Protein AF-A0A1J3JXL3-F1 (afdb_monomer_lite)

pLDDT: mean 73.85, std 23.58, range [24.83, 96.69]

Sequence (134 aa):
MFVIFCSAYQCFDHKEFQIPPHQINSTDLCVVDNVLYIYLYHVGLLWYDSKEKEWRVVHGLNLGGHICWDVALAEYNGKLAFMWHEREKSEVWCSVIALHGSSKVAIRGRVEWSSCILSDVPLGWWFRHYICQD

Structure (mmCIF, N/CA/C/O backbone):
data_AF-A0A1J3JXL3-F1
#
_entry.id   AF-A0A1J3JXL3-F1
#
loop_
_atom_site.group_PDB
_atom_site.id
_atom_site.type_symbol
_atom_site.label_atom_id
_atom_site.label_alt_id
_atom_site.label_comp_id
_atom_site.label_asym_id
_atom_site.label_entity_id
_atom_site.label_seq_id
_atom_site.pdbx_PDB_ins_code
_atom_site.Cartn_x
_atom_site.Cartn_y
_atom_site.Cartn_z
_atom_site.occupancy
_atom_site.B_iso_or_equiv
_atom_site.auth_seq_id
_atom_site.auth_comp_id
_atom_site.auth_asym_id
_atom_site.auth_atom_id
_atom_site.pdbx_PDB_model_num
ATOM 1 N N . MET A 1 1 ? -9.529 -13.618 -8.011 1.00 24.83 1 MET A N 1
ATOM 2 C CA . MET A 1 1 ? -8.314 -13.582 -8.863 1.00 24.83 1 MET A CA 1
ATOM 3 C C . MET A 1 1 ? -8.314 -12.245 -9.579 1.00 24.83 1 MET A C 1
ATOM 5 O O . MET A 1 1 ? -9.154 -12.051 -10.444 1.00 24.83 1 MET A O 1
ATOM 9 N N . PHE A 1 2 ? -7.472 -11.295 -9.173 1.00 28.53 2 PHE A N 1
ATOM 10 C CA . PHE A 1 2 ? -7.458 -9.971 -9.799 1.00 28.53 2 PHE A CA 1
ATOM 11 C C . PHE A 1 2 ? -6.553 -10.005 -11.027 1.00 28.53 2 PHE A C 1
ATOM 13 O O . PHE A 1 2 ? -5.359 -10.282 -10.916 1.00 28.53 2 PHE A O 1
ATOM 20 N N . VAL A 1 3 ? -7.134 -9.777 -12.203 1.00 27.95 3 VAL A N 1
ATOM 21 C CA . VAL A 1 3 ? -6.383 -9.623 -13.449 1.00 27.95 3 VAL A CA 1
ATOM 22 C C . VAL A 1 3 ? -6.218 -8.130 -13.694 1.00 27.95 3 VAL A C 1
ATOM 24 O O . VAL A 1 3 ? -7.185 -7.436 -13.999 1.00 27.95 3 VAL A O 1
ATOM 27 N N . ILE A 1 4 ? -4.998 -7.622 -13.533 1.00 36.72 4 ILE A N 1
ATOM 28 C CA . ILE A 1 4 ? -4.668 -6.247 -13.912 1.00 36.72 4 ILE A CA 1
ATOM 29 C C . ILE A 1 4 ? -4.453 -6.251 -15.427 1.00 36.72 4 ILE A C 1
ATOM 31 O O . ILE A 1 4 ? -3.396 -6.645 -15.913 1.00 36.72 4 ILE A O 1
ATOM 35 N N . PHE A 1 5 ? -5.472 -5.849 -16.185 1.00 29.08 5 PHE A N 1
ATOM 36 C CA . PHE A 1 5 ? -5.321 -5.591 -17.615 1.00 29.08 5 PHE A CA 1
ATOM 37 C C . PHE A 1 5 ? -4.852 -4.150 -17.837 1.00 29.08 5 PHE A C 1
ATOM 39 O O . PHE A 1 5 ? -5.529 -3.190 -17.465 1.00 29.08 5 PHE A O 1
ATOM 46 N N . CYS A 1 6 ? -3.696 -4.011 -18.484 1.00 29.19 6 CYS A N 1
ATOM 47 C CA . CYS A 1 6 ? -3.226 -2.753 -19.049 1.00 29.19 6 CYS A CA 1
ATOM 48 C C . CYS A 1 6 ? -4.012 -2.477 -20.341 1.00 29.19 6 CYS A C 1
ATOM 50 O O . CYS A 1 6 ? -3.890 -3.222 -21.311 1.00 29.19 6 CYS A O 1
ATOM 52 N N . SER A 1 7 ? -4.836 -1.429 -20.356 1.00 25.66 7 SER A N 1
ATOM 53 C CA . SER A 1 7 ? -5.454 -0.924 -21.585 1.00 25.66 7 SER A CA 1
ATOM 54 C C . SER A 1 7 ? -5.418 0.598 -21.607 1.00 25.66 7 SER A C 1
ATOM 56 O O . SER A 1 7 ? -5.854 1.261 -20.664 1.00 25.66 7 SER A O 1
ATOM 58 N N . ALA A 1 8 ? -4.945 1.143 -22.727 1.00 31.38 8 ALA A N 1
ATOM 59 C CA . ALA A 1 8 ? -5.127 2.541 -23.097 1.00 31.38 8 ALA A CA 1
ATOM 60 C C . ALA A 1 8 ? -6.599 2.812 -23.502 1.00 31.38 8 ALA A C 1
ATOM 62 O O . ALA A 1 8 ? -7.325 1.871 -23.817 1.00 31.38 8 ALA A O 1
ATOM 63 N N . TYR A 1 9 ? -6.998 4.096 -23.513 1.00 28.62 9 TYR A N 1
ATOM 64 C CA . TYR A 1 9 ? -8.267 4.711 -23.997 1.00 28.62 9 TYR A CA 1
ATOM 65 C C . TYR A 1 9 ? -9.385 5.091 -22.979 1.00 28.62 9 TYR A C 1
ATOM 67 O O . TYR A 1 9 ? -9.551 4.466 -21.939 1.00 28.62 9 TYR A O 1
ATOM 75 N N . GLN A 1 10 ? -10.095 6.189 -23.311 1.00 31.22 10 GLN A N 1
ATOM 76 C CA . GLN A 1 10 ? -10.855 7.226 -22.550 1.00 31.22 10 GLN A CA 1
ATOM 77 C C . GLN A 1 10 ? -12.067 6.881 -21.629 1.00 31.22 10 GLN A C 1
ATOM 79 O O . G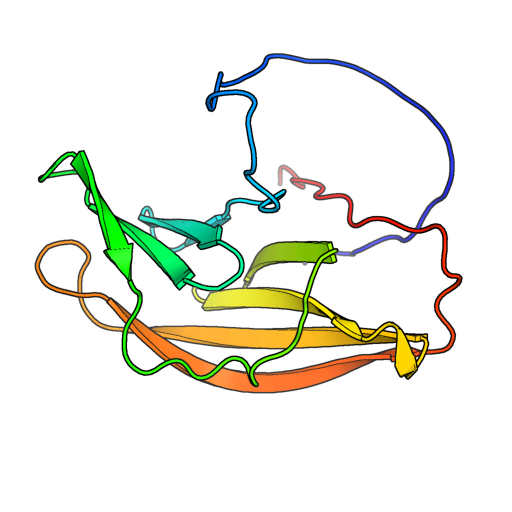LN A 1 10 ? -12.801 5.940 -21.888 1.00 31.22 10 GLN A O 1
ATOM 84 N N . CYS A 1 11 ? -12.273 7.793 -20.646 1.00 30.53 11 CYS A N 1
ATOM 85 C CA . CYS A 1 11 ? -13.483 8.355 -19.970 1.00 30.53 11 CYS A CA 1
ATOM 86 C C . CYS A 1 11 ? -14.649 7.476 -19.437 1.00 30.53 11 CYS A C 1
ATOM 88 O O . CYS A 1 11 ? -15.274 6.775 -20.219 1.00 30.53 11 CYS A O 1
ATOM 90 N N . PHE A 1 12 ? -15.058 7.660 -18.158 1.00 29.19 12 PHE A N 1
ATOM 91 C CA . PHE A 1 12 ? -16.295 8.365 -17.701 1.00 29.19 12 PHE A CA 1
ATOM 92 C C . PHE A 1 12 ? -16.529 8.314 -16.161 1.00 29.19 12 PHE A C 1
ATOM 94 O O . PHE A 1 12 ? -16.000 7.447 -15.473 1.00 29.19 12 PHE A O 1
ATOM 101 N N . ASP A 1 13 ? -17.321 9.291 -15.686 1.00 35.00 13 ASP A N 1
ATOM 102 C CA . ASP A 1 13 ? -17.806 9.675 -14.337 1.00 35.00 13 ASP A CA 1
ATOM 103 C C . ASP A 1 13 ? -18.265 8.585 -13.340 1.00 35.00 13 ASP A C 1
ATOM 105 O O . ASP A 1 13 ? -18.982 7.664 -13.721 1.00 35.00 13 ASP A O 1
ATOM 109 N N . HIS A 1 14 ? -18.029 8.807 -12.028 1.00 27.20 14 HIS A N 1
ATOM 110 C CA . HIS A 1 14 ? -19.087 9.208 -11.068 1.00 27.20 14 HIS A CA 1
ATOM 111 C C . HIS A 1 14 ? -18.606 9.361 -9.597 1.00 27.20 14 HIS A C 1
ATOM 113 O O . HIS A 1 14 ? -18.137 8.414 -8.976 1.00 27.20 14 HIS A O 1
ATOM 119 N N . LYS A 1 15 ? -18.920 10.543 -9.032 1.00 25.98 15 LYS A N 1
ATOM 120 C CA . LYS A 1 15 ? -19.039 10.961 -7.609 1.00 25.98 15 LYS A CA 1
ATOM 121 C C . LYS A 1 15 ? -17.761 11.078 -6.757 1.00 25.98 15 LYS A C 1
ATOM 123 O O . LYS A 1 15 ? -17.271 10.130 -6.158 1.00 25.98 15 LYS A O 1
ATOM 128 N N . GLU A 1 16 ? -17.335 12.333 -6.620 1.00 30.38 16 GLU A N 1
ATOM 129 C CA . GLU A 1 16 ? -16.227 12.828 -5.802 1.00 30.38 16 GLU A CA 1
ATOM 130 C C . GLU A 1 16 ? -16.504 12.752 -4.288 1.00 30.38 16 GLU A C 1
ATOM 132 O O . GLU A 1 16 ? -17.462 13.336 -3.776 1.00 30.38 16 GLU A O 1
ATOM 137 N N . PHE A 1 17 ? -15.598 12.105 -3.554 1.00 35.16 17 PHE A N 1
ATOM 138 C CA . PHE A 1 17 ? -15.341 12.407 -2.148 1.00 35.16 17 PHE A CA 1
ATOM 139 C C . PHE A 1 17 ? -14.324 13.556 -2.114 1.00 35.16 17 PHE A C 1
ATOM 141 O O . PHE A 1 17 ? -13.194 13.405 -2.574 1.00 35.16 17 PHE A O 1
ATOM 148 N N . GLN A 1 18 ? -14.746 14.731 -1.651 1.00 29.84 18 GLN A N 1
ATOM 149 C CA . GLN A 1 18 ? -13.951 15.958 -1.736 1.00 29.84 18 GLN A CA 1
ATOM 150 C C . GLN A 1 18 ? -12.823 15.949 -0.691 1.00 29.84 18 GLN A C 1
ATOM 152 O O . GLN A 1 18 ? -13.048 16.216 0.490 1.00 29.84 18 GLN A O 1
ATOM 157 N N . ILE A 1 19 ? -11.601 15.654 -1.139 1.00 39.03 19 ILE A N 1
ATOM 158 C CA . ILE A 1 19 ? -10.359 15.891 -0.394 1.00 39.03 19 ILE A CA 1
ATOM 159 C C . ILE A 1 19 ? -9.789 17.243 -0.885 1.00 39.03 19 ILE A C 1
ATOM 161 O O . ILE A 1 19 ? -9.765 17.463 -2.096 1.00 39.03 19 ILE A O 1
ATOM 165 N N . PRO A 1 20 ? -9.392 18.188 -0.005 1.00 31.28 20 PRO A N 1
ATOM 166 C CA . PRO A 1 20 ? -9.070 19.565 -0.393 1.00 31.28 20 PRO A CA 1
ATOM 167 C C . PRO A 1 20 ? -7.998 19.681 -1.503 1.00 31.28 20 PRO A C 1
ATOM 169 O O . PRO A 1 20 ? -6.994 18.968 -1.471 1.00 31.28 20 PRO A O 1
ATOM 172 N N . PRO A 1 21 ? -8.166 20.614 -2.464 1.00 35.06 21 PRO A N 1
ATOM 173 C CA . PRO A 1 21 ? -7.545 20.545 -3.792 1.00 35.06 21 PRO A CA 1
ATOM 174 C C . PRO A 1 21 ? -6.116 21.105 -3.876 1.00 35.06 21 PRO A C 1
ATOM 176 O O . PRO A 1 21 ? -5.696 21.585 -4.931 1.00 35.06 21 PRO A O 1
ATOM 179 N N . HIS A 1 22 ? -5.326 21.057 -2.802 1.00 40.56 22 HIS A N 1
ATOM 180 C CA . HIS A 1 22 ? -3.945 21.524 -2.893 1.00 40.56 22 HIS A CA 1
ATOM 181 C C . HIS A 1 22 ? -2.949 20.580 -2.219 1.00 40.56 22 HIS A C 1
ATOM 183 O O . HIS A 1 22 ? -2.747 20.618 -1.012 1.00 40.56 22 HIS A O 1
ATOM 189 N N . GLN A 1 23 ? -2.310 19.778 -3.083 1.00 36.75 23 GLN A N 1
ATOM 190 C CA . GLN A 1 23 ? -1.136 18.926 -2.856 1.00 36.75 23 GLN A CA 1
ATOM 191 C C . GLN A 1 23 ? -1.367 17.573 -2.172 1.00 36.75 23 GLN A C 1
ATOM 193 O O . GLN A 1 23 ? -0.686 17.222 -1.212 1.00 36.75 23 GLN A O 1
ATOM 198 N N . ILE A 1 24 ? -2.264 16.756 -2.727 1.00 34.59 24 ILE A N 1
ATOM 199 C CA . ILE A 1 24 ? -2.365 15.336 -2.369 1.00 34.59 24 ILE A CA 1
ATOM 200 C C . ILE A 1 24 ? -1.998 14.511 -3.600 1.00 34.59 24 ILE A C 1
ATOM 202 O O . ILE A 1 24 ? -2.834 14.237 -4.451 1.00 34.59 24 ILE A O 1
ATOM 206 N N . ASN A 1 25 ? -0.726 14.118 -3.698 1.00 43.16 25 ASN A N 1
ATOM 207 C CA . ASN A 1 25 ? -0.229 13.196 -4.730 1.00 43.16 25 ASN A CA 1
ATOM 208 C C . ASN A 1 25 ? -0.454 11.732 -4.307 1.00 43.16 25 ASN A C 1
ATOM 210 O O . ASN A 1 25 ? 0.454 10.911 -4.376 1.00 43.16 25 ASN A O 1
ATOM 214 N N . SER A 1 26 ? -1.643 11.431 -3.780 1.00 46.47 26 SER A N 1
ATOM 215 C CA . SER A 1 26 ? -2.063 10.090 -3.367 1.00 46.47 26 SER A CA 1
ATOM 216 C C . SER A 1 26 ? -3.344 9.752 -4.100 1.00 46.47 26 SER A C 1
ATOM 218 O O . SER A 1 26 ? -4.405 10.267 -3.754 1.00 46.47 26 SER A O 1
ATOM 220 N N . THR A 1 27 ? -3.239 8.907 -5.115 1.00 59.19 27 THR A N 1
ATOM 221 C CA . THR A 1 27 ? -4.333 8.608 -6.045 1.00 59.19 27 THR A CA 1
ATOM 222 C C . THR A 1 27 ? -5.123 7.352 -5.696 1.00 59.19 27 THR A C 1
ATOM 224 O O . THR A 1 27 ? -6.105 7.082 -6.379 1.00 59.19 27 THR A O 1
ATOM 227 N N . ASP A 1 28 ? -4.738 6.597 -4.659 1.00 73.44 28 ASP A N 1
ATOM 228 C CA . ASP A 1 28 ? -5.386 5.316 -4.371 1.00 73.44 28 ASP A CA 1
ATOM 229 C C . ASP A 1 28 ? -5.580 5.042 -2.873 1.00 73.44 28 ASP A C 1
ATOM 231 O O . ASP A 1 28 ? -4.772 5.434 -2.022 1.00 73.44 28 ASP A O 1
ATOM 235 N N . LEU A 1 29 ? -6.685 4.366 -2.569 1.00 85.31 29 LEU A N 1
ATOM 236 C CA . LEU A 1 29 ? -7.077 3.919 -1.239 1.00 85.31 29 LEU A CA 1
ATOM 237 C C . LEU A 1 29 ? -7.449 2.444 -1.299 1.00 85.31 29 LEU A C 1
ATOM 239 O O . LEU A 1 29 ? -7.893 1.935 -2.323 1.00 85.31 29 LEU A O 1
ATOM 243 N N . CYS A 1 30 ? -7.287 1.743 -0.190 1.00 87.69 30 CYS A N 1
ATOM 244 C CA . CYS A 1 30 ? -7.613 0.328 -0.126 1.00 87.69 30 CYS A CA 1
ATOM 245 C C . CYS A 1 30 ? -8.234 -0.005 1.223 1.00 87.69 30 CYS A C 1
ATOM 247 O O . CYS A 1 30 ? -7.862 0.574 2.242 1.00 87.69 30 CYS A O 1
ATOM 249 N N . VAL A 1 31 ? -9.178 -0.941 1.234 1.00 89.12 31 VAL A N 1
ATOM 250 C CA . VAL A 1 31 ? -9.702 -1.520 2.467 1.00 89.12 31 VAL A CA 1
ATOM 251 C C . VAL A 1 31 ? -9.152 -2.931 2.602 1.00 89.12 31 VAL A C 1
ATOM 253 O O . VAL A 1 31 ? -9.385 -3.765 1.735 1.00 89.12 31 VAL A O 1
ATOM 256 N N . VAL A 1 32 ? -8.452 -3.197 3.702 1.00 91.56 32 VAL A N 1
ATOM 257 C CA . VAL A 1 32 ? -7.989 -4.539 4.077 1.00 91.56 32 VAL A CA 1
ATOM 258 C C . VAL A 1 32 ? -8.507 -4.819 5.478 1.00 91.56 32 VAL A C 1
ATOM 260 O O . VAL A 1 32 ? -8.311 -4.004 6.378 1.00 91.56 32 VAL A O 1
ATOM 263 N N . ASP A 1 33 ? -9.202 -5.941 5.659 1.00 91.69 33 ASP A N 1
ATOM 264 C CA . ASP A 1 33 ? -9.739 -6.361 6.962 1.00 91.69 33 ASP A CA 1
ATOM 265 C C . ASP A 1 33 ? -10.577 -5.259 7.660 1.00 91.69 33 ASP A C 1
ATOM 267 O O . ASP A 1 33 ? -10.443 -4.971 8.850 1.00 91.69 33 ASP A O 1
ATOM 271 N N . ASN A 1 34 ? -11.447 -4.596 6.884 1.00 90.06 34 ASN A N 1
ATOM 272 C CA . ASN A 1 34 ? -12.284 -3.455 7.295 1.00 90.06 34 ASN A CA 1
ATOM 273 C C . ASN A 1 34 ? -11.526 -2.208 7.793 1.00 90.06 34 ASN A C 1
ATOM 275 O O . ASN A 1 34 ? -12.131 -1.317 8.395 1.00 90.06 34 ASN A O 1
ATOM 279 N N . VAL A 1 35 ? -10.228 -2.100 7.522 1.00 92.12 35 VAL A N 1
ATOM 280 C CA . VAL A 1 35 ? -9.436 -0.897 7.795 1.00 92.12 35 VAL A CA 1
ATOM 281 C C . VAL A 1 35 ? -9.105 -0.203 6.479 1.00 92.12 35 VAL A C 1
ATOM 283 O O . VAL A 1 35 ? -8.667 -0.840 5.526 1.00 92.12 35 VAL A O 1
ATOM 286 N N . LEU A 1 36 ? -9.325 1.111 6.427 1.00 93.00 36 LEU A N 1
ATOM 287 C CA . LEU A 1 36 ? -9.012 1.943 5.269 1.00 93.00 36 LEU A CA 1
ATOM 288 C C . LEU A 1 36 ? -7.543 2.381 5.308 1.00 93.00 36 LEU A C 1
ATOM 290 O O . LEU A 1 36 ? -7.077 2.872 6.337 1.00 93.00 36 LEU A O 1
ATOM 294 N N . TYR A 1 37 ? -6.855 2.258 4.178 1.00 92.06 37 TYR A N 1
ATOM 295 C CA . TYR A 1 37 ? -5.455 2.615 3.982 1.00 92.06 37 TYR A CA 1
ATOM 296 C C . TYR A 1 37 ? -5.289 3.608 2.836 1.00 92.06 37 TYR A C 1
ATOM 298 O O . TYR A 1 37 ? -5.983 3.513 1.824 1.00 92.06 37 TYR A O 1
ATOM 306 N N . ILE A 1 38 ? -4.331 4.522 2.989 1.00 89.88 38 ILE A N 1
ATOM 307 C CA . ILE A 1 38 ? -3.874 5.453 1.946 1.00 89.88 38 ILE A CA 1
ATOM 308 C C . ILE A 1 38 ? -2.351 5.539 1.975 1.00 89.88 38 ILE A C 1
ATOM 310 O O . ILE A 1 38 ? -1.732 5.308 3.015 1.00 89.88 38 ILE A O 1
ATOM 314 N N . TYR A 1 39 ? -1.739 5.920 0.860 1.00 87.12 39 TYR A N 1
ATOM 315 C CA . TYR A 1 39 ? -0.310 6.205 0.812 1.00 87.12 39 TYR A CA 1
ATOM 316 C C . TYR A 1 39 ? -0.085 7.676 0.493 1.00 87.12 39 TYR A C 1
ATOM 318 O O . TYR A 1 39 ? -0.339 8.111 -0.622 1.00 87.12 39 TYR A O 1
ATOM 326 N N . LEU A 1 40 ? 0.439 8.440 1.450 1.00 81.38 40 LEU A N 1
ATOM 327 C CA . LEU A 1 40 ? 0.820 9.828 1.209 1.00 81.38 40 LEU A CA 1
ATOM 328 C C . LEU A 1 40 ? 2.320 9.910 0.932 1.00 81.38 40 LEU A C 1
ATOM 330 O O . LEU A 1 40 ? 3.141 9.487 1.751 1.00 81.38 40 LEU A O 1
ATOM 334 N N . TYR A 1 41 ? 2.680 10.506 -0.203 1.00 75.19 41 TYR A N 1
ATOM 335 C CA . TYR A 1 41 ? 4.069 10.814 -0.536 1.00 75.19 41 TYR A CA 1
ATOM 336 C C . TYR A 1 41 ? 4.753 11.592 0.611 1.00 75.19 41 TYR A C 1
ATOM 338 O O . TYR A 1 41 ? 4.126 12.424 1.265 1.00 75.19 41 TYR A O 1
ATOM 346 N N . HIS A 1 42 ? 6.023 11.279 0.892 1.00 75.50 42 HIS A N 1
ATOM 347 C CA . HIS A 1 42 ? 6.820 11.730 2.054 1.00 75.50 42 HIS A CA 1
ATOM 348 C C . HIS A 1 42 ? 6.359 11.301 3.458 1.00 75.50 42 HIS A C 1
ATOM 350 O O . HIS A 1 42 ? 7.154 11.399 4.393 1.00 75.50 42 HIS A O 1
ATOM 356 N N . VAL A 1 43 ? 5.136 10.801 3.629 1.00 82.88 43 VAL A N 1
ATOM 357 C CA . VAL A 1 43 ? 4.633 10.328 4.933 1.00 82.88 43 VAL A CA 1
ATOM 358 C C . VAL A 1 43 ? 4.696 8.805 5.026 1.00 82.88 43 VAL A C 1
ATOM 360 O O . VAL A 1 43 ? 5.109 8.257 6.046 1.00 82.88 43 VAL A O 1
ATOM 363 N N . GLY A 1 44 ? 4.321 8.120 3.947 1.00 85.19 44 GLY A N 1
ATOM 364 C CA . GLY A 1 44 ? 4.241 6.669 3.867 1.00 85.19 44 GLY A CA 1
ATOM 365 C C . GLY A 1 44 ? 2.807 6.145 3.936 1.00 85.19 44 GLY A C 1
ATOM 366 O O . GLY A 1 44 ? 1.837 6.857 3.668 1.00 85.19 44 GLY A O 1
ATOM 367 N N . LEU A 1 45 ? 2.690 4.860 4.271 1.00 90.44 45 LEU A N 1
ATOM 368 C CA . LEU A 1 45 ? 1.407 4.174 4.376 1.00 90.44 45 LEU A CA 1
ATOM 369 C C . LEU A 1 45 ? 0.694 4.573 5.672 1.00 90.44 45 LEU A C 1
ATOM 371 O O . LEU A 1 45 ? 1.259 4.479 6.765 1.00 90.44 45 LEU A O 1
ATOM 375 N N . LEU A 1 46 ? -0.561 4.981 5.545 1.00 91.94 46 LEU A N 1
ATOM 376 C CA . LEU A 1 46 ? -1.428 5.398 6.637 1.00 91.94 46 LEU A CA 1
ATOM 377 C C . LEU A 1 46 ? -2.652 4.492 6.704 1.00 91.94 46 LEU A C 1
ATOM 379 O O . LEU A 1 46 ? -3.073 3.926 5.698 1.00 91.94 46 LEU A O 1
ATOM 383 N N . TRP A 1 47 ? -3.239 4.401 7.889 1.00 94.31 47 TRP A N 1
ATOM 384 C CA . TRP A 1 47 ? -4.505 3.730 8.145 1.00 94.31 47 TRP A CA 1
ATOM 385 C C . TRP A 1 47 ? -5.457 4.669 8.888 1.00 94.31 47 TRP A C 1
ATOM 387 O O . TRP A 1 47 ? -5.011 5.540 9.641 1.00 94.31 47 TRP A O 1
ATOM 397 N N . TYR A 1 48 ? -6.760 4.516 8.666 1.00 92.00 48 TYR A N 1
ATOM 398 C CA . TYR A 1 48 ? -7.772 5.342 9.320 1.00 92.00 48 TYR A CA 1
ATOM 399 C C . TYR A 1 48 ? -8.223 4.718 10.645 1.00 92.00 48 TYR A C 1
ATOM 401 O O . TYR A 1 48 ? -8.803 3.629 10.666 1.00 92.00 48 TYR A O 1
ATOM 409 N N . ASP A 1 49 ? -7.994 5.423 11.753 1.00 90.12 49 ASP A N 1
ATOM 410 C CA . ASP A 1 49 ? -8.569 5.090 13.053 1.00 90.12 49 ASP A CA 1
ATOM 411 C C . ASP A 1 49 ? -10.001 5.622 13.099 1.00 90.12 49 ASP A C 1
ATOM 413 O O . ASP A 1 49 ? -10.243 6.797 13.367 1.00 90.12 49 ASP A O 1
ATOM 417 N N . SER A 1 50 ? -10.978 4.755 12.833 1.00 86.75 50 SER A N 1
ATOM 418 C CA . SER A 1 50 ? -12.391 5.145 12.818 1.00 86.75 50 SER A CA 1
ATOM 419 C C . SER A 1 50 ? -12.922 5.584 14.186 1.00 86.75 50 SER A C 1
ATOM 421 O O . SER A 1 50 ? -13.960 6.243 14.251 1.00 86.75 50 SER A O 1
ATOM 423 N N . LYS A 1 51 ? -12.256 5.194 15.281 1.00 88.62 51 LYS A N 1
ATOM 424 C CA . LYS A 1 51 ? -12.665 5.537 16.647 1.00 88.62 51 LYS A CA 1
ATOM 425 C C . LYS A 1 51 ? -12.248 6.965 16.980 1.00 88.62 51 LYS A C 1
ATOM 427 O O . LYS A 1 51 ? -13.079 7.743 17.441 1.00 88.62 51 LYS A O 1
ATOM 432 N N . GLU A 1 52 ? -10.990 7.293 16.708 1.00 89.50 52 GLU A N 1
ATOM 433 C CA . GL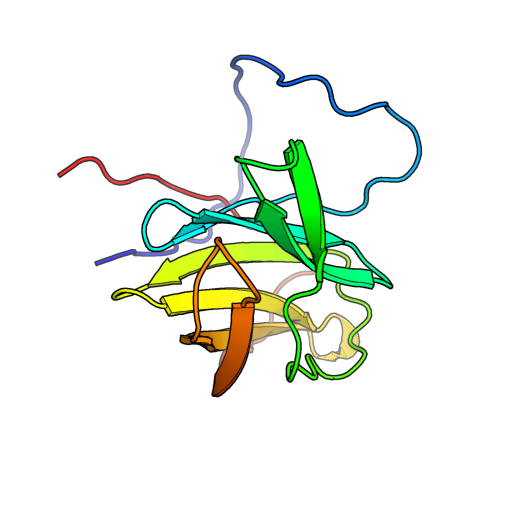U A 1 52 ? -10.421 8.625 16.960 1.00 89.50 52 GLU A CA 1
ATOM 434 C C . GLU A 1 52 ? -10.601 9.583 15.763 1.00 89.50 52 GLU A C 1
ATOM 436 O O . GLU A 1 52 ? -10.370 10.783 15.875 1.00 89.50 52 GLU A O 1
ATOM 441 N N . LYS A 1 53 ? -11.105 9.067 14.633 1.00 87.81 53 LYS A N 1
ATOM 442 C CA . LYS A 1 53 ? -11.400 9.774 13.375 1.00 87.81 53 LYS A CA 1
ATOM 443 C C . LYS A 1 53 ? -10.183 10.443 12.731 1.00 87.81 53 LYS A C 1
ATOM 445 O O . LYS A 1 53 ? -10.312 11.503 12.117 1.00 87.81 53 LYS A O 1
ATOM 450 N N . GLU A 1 54 ? -9.023 9.804 12.813 1.00 88.50 54 GLU A N 1
ATOM 451 C CA . GLU A 1 54 ? -7.750 10.350 12.334 1.00 88.50 54 GLU A CA 1
ATOM 452 C C . GLU A 1 54 ? -6.941 9.347 11.502 1.00 88.50 54 GLU A C 1
ATOM 454 O O . GLU A 1 54 ? -7.130 8.133 11.587 1.00 88.50 54 GLU A O 1
ATOM 459 N N . TRP A 1 55 ? -6.016 9.864 10.692 1.00 91.38 55 TRP A N 1
ATOM 460 C CA . TRP A 1 55 ? -5.059 9.055 9.937 1.00 91.38 55 TRP A CA 1
ATOM 461 C C . TRP A 1 55 ? -3.798 8.817 10.761 1.00 91.38 55 TRP A C 1
ATOM 463 O O . TRP A 1 55 ? -3.200 9.759 11.280 1.00 91.38 55 TRP A O 1
ATOM 473 N N . ARG A 1 56 ? -3.361 7.560 10.844 1.00 93.12 56 ARG A N 1
ATOM 474 C CA . ARG A 1 56 ? -2.169 7.149 11.592 1.00 93.12 56 ARG A CA 1
ATOM 475 C C . ARG A 1 56 ? -1.196 6.403 10.701 1.00 93.12 56 ARG A C 1
ATOM 477 O O . ARG A 1 56 ? -1.595 5.671 9.803 1.00 93.12 56 ARG A O 1
ATOM 484 N N . VAL A 1 57 ? 0.095 6.569 10.963 1.00 91.88 57 VAL A N 1
ATOM 485 C CA . VAL A 1 57 ? 1.153 5.902 10.194 1.00 91.88 57 VAL A CA 1
ATOM 486 C C . VAL A 1 57 ? 1.156 4.404 10.503 1.00 91.88 57 VAL A C 1
ATOM 488 O O . VAL A 1 57 ? 1.034 3.992 11.659 1.00 91.88 57 VAL A O 1
ATOM 491 N N . VAL A 1 58 ? 1.314 3.576 9.470 1.00 94.38 58 VAL A N 1
ATOM 492 C CA . VAL A 1 58 ? 1.625 2.153 9.630 1.00 94.38 58 VAL A CA 1
ATOM 493 C C . VAL A 1 58 ? 3.108 2.024 9.974 1.00 94.38 58 VAL A C 1
ATOM 495 O O . VAL A 1 58 ? 3.985 2.352 9.176 1.00 94.38 58 VAL A O 1
ATOM 498 N N . HIS A 1 59 ? 3.413 1.543 11.175 1.00 91.44 59 HIS A N 1
ATOM 499 C CA . HIS A 1 59 ? 4.797 1.451 11.646 1.00 91.44 59 HIS A CA 1
ATOM 500 C C . HIS A 1 59 ? 5.533 0.224 11.086 1.00 91.44 59 HIS A C 1
ATOM 502 O O . HIS A 1 59 ? 4.922 -0.772 10.711 1.00 91.44 59 HIS A O 1
ATOM 508 N N . GLY A 1 60 ? 6.869 0.253 11.108 1.00 88.69 60 GLY A N 1
ATOM 509 C CA . GLY A 1 60 ? 7.701 -0.905 10.748 1.00 88.69 60 GLY A CA 1
ATOM 510 C C . GLY A 1 60 ? 7.845 -1.160 9.244 1.00 88.69 60 GLY A C 1
ATOM 511 O O . GLY A 1 60 ? 8.475 -2.142 8.861 1.00 88.69 60 GLY A O 1
ATOM 512 N N . LEU A 1 61 ? 7.312 -0.270 8.404 1.00 86.75 61 LEU A N 1
ATOM 513 C CA . LEU A 1 61 ? 7.476 -0.315 6.957 1.00 86.75 61 LEU A CA 1
ATOM 514 C C . LEU A 1 61 ? 8.584 0.622 6.497 1.00 86.75 61 LEU A C 1
ATOM 516 O O . LEU A 1 61 ? 8.602 1.800 6.844 1.00 86.75 61 LEU A O 1
ATOM 520 N N . ASN A 1 62 ? 9.464 0.096 5.652 1.00 81.31 62 ASN A N 1
ATOM 521 C CA . ASN A 1 62 ? 10.361 0.890 4.833 1.00 81.31 62 ASN A CA 1
ATOM 522 C C . ASN A 1 62 ? 10.103 0.515 3.373 1.00 81.31 62 ASN A C 1
ATOM 524 O O . ASN A 1 62 ? 10.549 -0.532 2.914 1.00 81.31 62 ASN A O 1
ATOM 528 N N . LEU A 1 63 ? 9.354 1.361 2.668 1.00 77.62 63 LEU A N 1
ATOM 529 C CA . LEU A 1 63 ? 9.046 1.196 1.245 1.00 77.62 63 LEU A CA 1
ATOM 530 C C . LEU A 1 63 ? 10.111 1.865 0.363 1.00 77.62 63 LEU A C 1
ATOM 532 O O . LEU A 1 63 ? 9.791 2.411 -0.681 1.00 77.62 63 LEU A O 1
ATOM 536 N N . GLY A 1 64 ? 11.369 1.876 0.809 1.00 64.12 64 GLY A N 1
ATOM 537 C CA . GLY A 1 64 ? 12.525 2.117 -0.053 1.00 64.12 64 GLY A CA 1
ATOM 538 C C . GLY A 1 64 ? 12.727 3.545 -0.556 1.00 64.12 64 GLY A C 1
ATOM 539 O O . GLY A 1 64 ? 13.415 3.715 -1.550 1.00 64.12 64 GLY A O 1
ATOM 540 N N . GLY A 1 65 ? 12.162 4.573 0.091 1.00 57.53 65 GLY A N 1
ATOM 541 C CA . GLY A 1 65 ? 12.393 5.985 -0.272 1.00 57.53 65 GLY A CA 1
ATOM 542 C C . GLY A 1 65 ? 12.046 6.348 -1.722 1.00 57.53 65 GLY A C 1
ATOM 543 O O . GLY A 1 65 ? 12.412 7.429 -2.181 1.00 57.53 65 GLY A O 1
ATOM 544 N N . HIS A 1 66 ? 11.368 5.448 -2.436 1.00 58.09 66 HIS A N 1
ATOM 545 C CA . HIS A 1 66 ? 11.063 5.595 -3.843 1.00 58.09 66 HIS A CA 1
ATOM 546 C C . HIS A 1 66 ? 10.166 6.820 -4.020 1.00 58.09 66 HIS A C 1
ATOM 548 O O . HIS A 1 66 ? 9.181 7.014 -3.299 1.00 58.09 66 HIS A O 1
ATOM 554 N N . ILE A 1 67 ? 10.534 7.675 -4.971 1.00 54.81 67 ILE A N 1
ATOM 555 C CA . ILE A 1 67 ? 9.755 8.854 -5.336 1.00 54.81 67 ILE A CA 1
ATOM 556 C C . ILE A 1 67 ? 8.589 8.375 -6.210 1.00 54.81 67 ILE A C 1
ATOM 558 O O . ILE A 1 67 ? 8.587 8.528 -7.431 1.00 54.81 67 ILE A O 1
ATOM 562 N N . CYS A 1 68 ? 7.618 7.711 -5.583 1.00 61.78 68 CYS A N 1
ATOM 563 C CA . CYS A 1 68 ? 6.497 7.100 -6.281 1.00 61.78 68 CYS A CA 1
ATOM 564 C C . CYS A 1 68 ? 5.398 8.138 -6.496 1.00 61.78 68 CYS A C 1
ATOM 566 O O . CYS A 1 68 ? 4.587 8.389 -5.608 1.00 61.78 68 CYS A O 1
ATOM 568 N N . TRP A 1 69 ? 5.381 8.745 -7.679 1.00 64.00 69 TRP A N 1
ATOM 569 C CA . TRP A 1 69 ? 4.279 9.612 -8.110 1.00 64.00 69 TRP A CA 1
ATOM 570 C C . TRP A 1 69 ? 3.047 8.801 -8.523 1.00 64.00 69 TRP A C 1
ATOM 572 O O . TRP A 1 69 ? 1.923 9.251 -8.331 1.00 64.00 69 TRP A O 1
ATOM 582 N N . ASP A 1 70 ? 3.271 7.597 -9.054 1.00 77.31 70 ASP A N 1
ATOM 583 C CA . ASP A 1 70 ? 2.231 6.699 -9.545 1.00 77.31 70 ASP A CA 1
ATOM 584 C C . ASP A 1 70 ? 2.187 5.474 -8.625 1.00 77.31 70 ASP A C 1
ATOM 586 O O . ASP A 1 70 ? 3.024 4.574 -8.738 1.00 77.31 70 ASP A O 1
ATOM 590 N N . VAL A 1 71 ? 1.248 5.477 -7.674 1.00 82.31 71 VAL A N 1
ATOM 591 C CA . VAL A 1 71 ? 1.039 4.404 -6.689 1.00 82.31 71 VAL A CA 1
ATOM 592 C C . VAL A 1 71 ? -0.367 3.842 -6.832 1.00 82.31 71 VAL A C 1
ATOM 594 O O . VAL A 1 71 ? -1.314 4.592 -7.062 1.00 82.31 71 VAL A O 1
ATOM 597 N N . ALA A 1 72 ? -0.494 2.532 -6.644 1.00 86.19 72 ALA A N 1
ATOM 598 C CA . ALA A 1 72 ? -1.777 1.863 -6.485 1.00 86.19 72 ALA A CA 1
ATOM 599 C C . ALA A 1 72 ? -1.762 0.916 -5.282 1.00 86.19 72 ALA A C 1
ATOM 601 O O . ALA A 1 72 ? -0.741 0.288 -4.975 1.00 86.19 72 ALA A O 1
ATOM 602 N N . LEU A 1 73 ? -2.905 0.826 -4.606 1.00 88.88 73 LEU A N 1
ATOM 603 C CA . LEU A 1 73 ? -3.123 0.004 -3.421 1.00 88.88 73 LEU A CA 1
ATOM 604 C C . LEU A 1 73 ? -4.255 -0.983 -3.696 1.00 88.88 73 LEU A C 1
ATOM 606 O O . LEU A 1 73 ? -5.331 -0.595 -4.140 1.00 88.88 73 LEU A O 1
ATOM 610 N N . ALA A 1 74 ? -4.048 -2.254 -3.372 1.00 88.94 74 ALA A N 1
ATOM 611 C CA . ALA A 1 74 ? -5.085 -3.271 -3.518 1.00 88.94 74 ALA A CA 1
ATOM 612 C C . ALA A 1 74 ? -5.083 -4.262 -2.354 1.00 88.94 74 ALA A C 1
ATOM 614 O O . ALA A 1 74 ? -4.057 -4.499 -1.713 1.00 88.94 74 ALA A O 1
ATOM 615 N N . GLU A 1 75 ? -6.247 -4.851 -2.094 1.00 90.25 75 GLU A N 1
ATOM 616 C CA . GLU A 1 75 ? -6.381 -5.968 -1.167 1.00 90.25 75 GLU A CA 1
ATOM 617 C C . GLU A 1 75 ? -5.935 -7.241 -1.893 1.00 90.25 75 GLU A C 1
ATOM 619 O O . GLU A 1 75 ? -6.264 -7.464 -3.060 1.00 90.25 75 GLU A O 1
ATOM 624 N N . TYR A 1 76 ? -5.122 -8.052 -1.223 1.00 88.06 76 TYR A N 1
ATOM 625 C CA . TYR A 1 76 ? -4.623 -9.307 -1.760 1.00 88.06 76 TYR A CA 1
ATOM 626 C C . TYR A 1 76 ? -4.502 -10.360 -0.656 1.00 88.06 76 TYR A C 1
ATOM 628 O O . TYR A 1 76 ? -3.503 -10.409 0.064 1.00 88.06 76 TYR A O 1
ATOM 636 N N . ASN A 1 77 ? -5.490 -11.253 -0.555 1.00 90.44 77 ASN A N 1
ATOM 637 C CA . ASN A 1 77 ? -5.498 -12.394 0.372 1.00 90.44 77 ASN A CA 1
ATOM 638 C C . ASN A 1 77 ? -5.271 -11.997 1.848 1.00 90.44 77 ASN A C 1
ATOM 640 O O . ASN A 1 77 ? -4.426 -12.575 2.538 1.00 90.44 77 ASN A O 1
ATOM 644 N N . GLY A 1 78 ? -5.994 -10.986 2.322 1.00 90.62 78 GLY A N 1
ATOM 645 C CA . GLY A 1 78 ? -5.883 -10.405 3.661 1.00 90.62 78 GLY A CA 1
ATOM 646 C C . GLY A 1 78 ? -4.652 -9.515 3.853 1.00 90.62 78 GLY A C 1
ATOM 647 O O . GLY A 1 78 ? -4.300 -9.182 4.984 1.00 90.62 78 GLY A O 1
ATOM 648 N N . LYS A 1 79 ? -3.953 -9.159 2.771 1.00 95.19 79 LYS A N 1
ATOM 649 C CA . LYS A 1 79 ? -2.737 -8.332 2.783 1.00 95.19 79 LYS A CA 1
ATOM 650 C C . LYS A 1 79 ? -2.916 -7.118 1.887 1.00 95.19 79 LYS A C 1
ATOM 652 O O . LYS A 1 79 ? -3.843 -7.052 1.085 1.00 95.19 79 LYS A O 1
ATOM 657 N N . LEU A 1 80 ? -2.000 -6.165 2.013 1.00 93.94 80 LEU A N 1
ATOM 658 C CA . LEU A 1 80 ? -1.980 -4.979 1.170 1.00 93.94 80 LEU A CA 1
ATOM 659 C C . LEU A 1 80 ? -0.941 -5.152 0.061 1.00 93.94 80 LEU A C 1
ATOM 661 O O . LEU A 1 80 ? 0.248 -5.299 0.336 1.00 93.94 80 LEU A O 1
ATOM 665 N N . ALA A 1 81 ? -1.383 -5.128 -1.190 1.00 92.50 81 ALA A N 1
ATOM 666 C CA . ALA A 1 81 ? -0.511 -4.992 -2.345 1.00 92.50 81 ALA A CA 1
ATOM 667 C C . ALA A 1 81 ? -0.241 -3.502 -2.594 1.00 92.50 81 ALA A C 1
ATOM 669 O O . ALA A 1 81 ? -1.165 -2.708 -2.756 1.00 92.50 81 ALA A O 1
ATOM 670 N N . PHE A 1 82 ? 1.036 -3.133 -2.603 1.00 91.19 82 PHE A N 1
ATOM 671 C CA . PHE A 1 82 ? 1.536 -1.790 -2.867 1.00 91.19 82 PHE A CA 1
ATOM 672 C C . PHE A 1 82 ? 2.286 -1.801 -4.195 1.00 91.19 82 PHE A C 1
ATOM 674 O O . PHE A 1 82 ? 3.345 -2.424 -4.293 1.00 91.19 82 PHE A O 1
ATOM 681 N N . MET A 1 83 ? 1.750 -1.129 -5.209 1.00 88.94 83 MET A N 1
ATOM 682 C CA . MET A 1 83 ? 2.345 -1.068 -6.541 1.00 88.94 83 MET A CA 1
ATOM 683 C C . MET A 1 83 ? 2.856 0.331 -6.844 1.00 88.94 83 MET A C 1
ATOM 685 O O . MET A 1 83 ? 2.217 1.315 -6.475 1.00 88.94 83 MET A O 1
ATOM 689 N N . TRP A 1 84 ? 3.987 0.422 -7.539 1.00 87.81 84 TRP A N 1
ATOM 690 C CA . TRP A 1 84 ? 4.542 1.700 -7.967 1.00 87.81 84 TRP A CA 1
ATOM 691 C C . TRP A 1 84 ? 5.291 1.602 -9.290 1.00 87.81 84 TRP A C 1
ATOM 693 O O . TRP A 1 84 ? 5.770 0.536 -9.682 1.00 87.81 84 TRP A O 1
ATOM 703 N N . HIS A 1 85 ? 5.397 2.742 -9.968 1.00 84.25 85 HIS A N 1
ATOM 704 C CA . HIS A 1 85 ? 6.217 2.898 -11.162 1.00 84.25 85 HIS A CA 1
ATOM 705 C C . HIS A 1 85 ? 7.641 3.3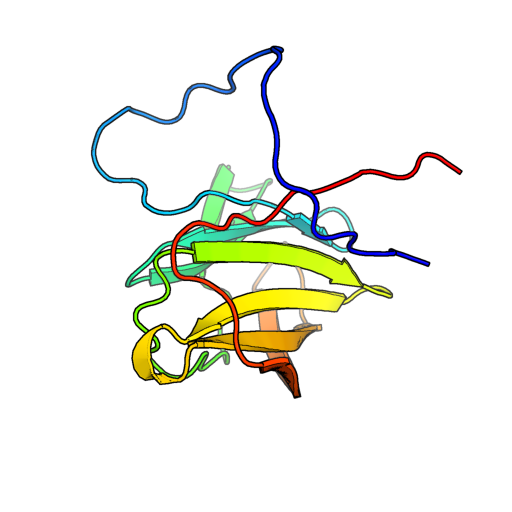42 -10.796 1.00 84.25 85 HIS A C 1
ATOM 707 O O . HIS A 1 85 ? 7.842 4.450 -10.296 1.00 84.25 85 HIS A O 1
ATOM 713 N N . GLU A 1 86 ? 8.636 2.512 -11.097 1.00 86.25 86 GLU A N 1
ATOM 714 C CA . GLU A 1 86 ? 10.054 2.869 -11.061 1.00 86.25 86 GLU A CA 1
ATOM 715 C C . GLU A 1 86 ? 10.454 3.478 -12.412 1.00 86.25 86 GLU A C 1
ATOM 717 O O . GLU A 1 86 ? 10.878 2.786 -13.342 1.00 86.25 86 GLU A O 1
ATOM 722 N N . ARG A 1 87 ? 10.258 4.797 -12.532 1.00 80.50 87 ARG A N 1
ATOM 723 C CA . ARG A 1 87 ? 10.390 5.540 -13.798 1.00 80.50 87 ARG A CA 1
ATOM 724 C C . ARG A 1 87 ? 11.782 5.436 -14.414 1.00 80.50 87 ARG A C 1
ATOM 726 O O . ARG A 1 87 ? 11.889 5.368 -15.633 1.00 80.50 87 ARG A O 1
ATOM 733 N N . GLU A 1 88 ? 12.835 5.400 -13.598 1.00 83.88 88 GLU A N 1
ATOM 734 C CA . GLU A 1 88 ? 14.216 5.312 -14.097 1.00 83.88 88 GLU A CA 1
ATOM 735 C C . GLU A 1 88 ? 14.486 3.991 -14.818 1.00 83.88 88 GLU A C 1
ATOM 737 O O . GLU A 1 88 ? 15.293 3.938 -15.746 1.00 83.88 88 GLU A O 1
ATOM 742 N N . LYS A 1 89 ? 13.783 2.930 -14.414 1.00 87.25 89 LYS A N 1
ATOM 743 C CA . LYS A 1 89 ? 13.913 1.592 -14.994 1.00 87.25 89 LYS A CA 1
ATOM 744 C C . LYS A 1 89 ? 12.787 1.251 -15.962 1.00 87.25 89 LYS A C 1
ATOM 746 O O . LYS A 1 89 ? 12.863 0.223 -16.620 1.00 87.25 89 LYS A O 1
ATOM 751 N N . SER A 1 90 ? 11.769 2.109 -16.075 1.00 86.62 90 SER A N 1
ATOM 752 C CA . SER A 1 90 ? 10.535 1.811 -16.815 1.00 86.62 90 SER A CA 1
ATOM 753 C C . SER A 1 90 ? 9.895 0.496 -16.341 1.00 86.62 90 SER A C 1
ATOM 755 O O . SER A 1 90 ? 9.466 -0.332 -17.141 1.00 86.62 90 SER A O 1
ATOM 757 N N . GLU A 1 91 ? 9.865 0.284 -15.022 1.00 89.25 91 GLU A N 1
ATOM 758 C CA . GLU A 1 91 ? 9.383 -0.949 -14.391 1.00 89.25 91 GLU A CA 1
ATOM 759 C C . GLU A 1 91 ? 8.211 -0.679 -13.450 1.00 89.25 91 GLU A C 1
ATOM 761 O O . GLU A 1 91 ? 8.201 0.303 -12.709 1.00 89.25 91 GLU A O 1
ATOM 766 N N . VAL A 1 92 ? 7.251 -1.597 -13.398 1.00 87.19 92 VAL A N 1
ATOM 767 C CA . VAL A 1 92 ? 6.232 -1.635 -12.347 1.00 87.19 92 VAL A CA 1
ATOM 768 C C . VAL A 1 92 ? 6.647 -2.644 -11.306 1.00 87.19 92 VAL A C 1
ATOM 770 O O . VAL A 1 92 ? 6.868 -3.819 -11.601 1.00 87.19 92 VAL A O 1
ATOM 773 N N . TRP A 1 93 ? 6.694 -2.185 -10.070 1.00 90.19 93 TRP A N 1
ATOM 774 C CA . TRP A 1 93 ? 7.003 -3.007 -8.919 1.00 90.19 93 TRP A CA 1
ATOM 775 C C . TRP A 1 93 ? 5.761 -3.219 -8.073 1.00 90.19 93 TRP A C 1
ATOM 777 O O . TRP A 1 93 ? 4.850 -2.390 -8.048 1.00 90.19 93 TRP A O 1
ATOM 787 N N . CYS A 1 94 ? 5.731 -4.346 -7.373 1.00 91.12 94 CYS A N 1
ATOM 788 C CA . CYS A 1 94 ? 4.698 -4.665 -6.406 1.00 91.12 94 CYS A CA 1
ATOM 789 C C . CYS A 1 94 ? 5.336 -5.233 -5.145 1.00 91.12 94 CYS A C 1
ATOM 791 O O . CYS A 1 94 ? 6.196 -6.110 -5.211 1.00 91.12 94 CYS A O 1
ATOM 793 N N . SER A 1 95 ? 4.891 -4.736 -3.995 1.00 93.56 95 SER A N 1
ATOM 794 C CA . SER A 1 95 ? 5.207 -5.283 -2.685 1.00 93.56 95 SER A CA 1
ATOM 795 C C . SER A 1 95 ? 3.936 -5.772 -2.013 1.00 93.56 95 SER A C 1
ATOM 797 O O . SER A 1 95 ? 2.974 -5.021 -1.884 1.00 93.56 95 SER A O 1
ATOM 799 N N . VAL A 1 96 ? 3.942 -7.013 -1.536 1.00 95.00 96 VAL A N 1
ATOM 800 C CA . VAL A 1 96 ? 2.871 -7.546 -0.692 1.00 95.00 96 VAL A CA 1
ATOM 801 C C . VAL A 1 96 ? 3.261 -7.333 0.764 1.00 95.00 96 VAL A C 1
ATOM 803 O O . VAL A 1 96 ? 4.310 -7.790 1.227 1.00 95.00 96 VAL A O 1
ATOM 806 N N . ILE A 1 97 ? 2.404 -6.615 1.477 1.00 95.69 97 ILE A N 1
ATOM 807 C CA . ILE A 1 97 ? 2.616 -6.151 2.839 1.00 95.69 97 ILE A CA 1
ATOM 808 C C . ILE A 1 97 ? 1.643 -6.876 3.760 1.00 95.69 97 ILE A C 1
ATOM 810 O O . ILE A 1 97 ? 0.428 -6.686 3.682 1.00 95.69 97 ILE A O 1
ATOM 814 N N . ALA A 1 98 ? 2.188 -7.672 4.674 1.00 96.69 98 ALA A N 1
ATOM 815 C CA . ALA A 1 98 ? 1.416 -8.189 5.788 1.00 96.69 98 ALA A CA 1
ATOM 816 C C . ALA A 1 98 ? 1.188 -7.079 6.816 1.00 96.69 98 ALA A C 1
ATOM 818 O O . ALA A 1 98 ? 2.118 -6.365 7.207 1.00 96.69 98 ALA A O 1
ATOM 819 N N . LEU A 1 99 ? -0.065 -6.947 7.241 1.00 96.31 99 LEU A N 1
ATOM 820 C CA . LEU A 1 99 ? -0.507 -5.989 8.242 1.00 96.31 99 LEU A CA 1
ATOM 821 C C . LEU A 1 99 ? -0.777 -6.742 9.544 1.00 96.31 99 LEU A C 1
ATOM 823 O O . LEU A 1 99 ? -1.447 -7.771 9.565 1.00 96.31 99 LEU A O 1
ATOM 827 N N . HIS A 1 100 ? -0.223 -6.239 10.640 1.00 94.31 100 HIS A N 1
ATOM 828 C CA . HIS A 1 100 ? -0.324 -6.853 11.958 1.00 94.31 100 HIS A CA 1
ATOM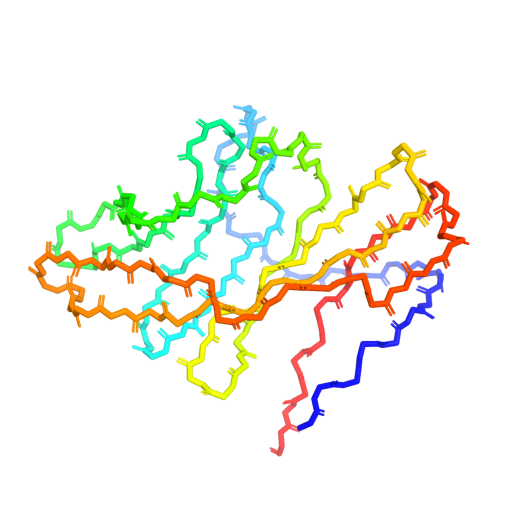 829 C C . HIS A 1 100 ? -0.729 -5.822 13.006 1.00 94.31 100 HIS A C 1
ATOM 831 O O . HIS A 1 100 ? -0.435 -4.631 12.886 1.00 94.31 100 HIS A O 1
ATOM 837 N N . GLY A 1 101 ? -1.323 -6.304 14.094 1.00 91.75 101 GLY A N 1
ATOM 838 C CA . GLY A 1 101 ? -1.782 -5.467 15.195 1.00 91.75 101 GLY A CA 1
ATOM 839 C C . GLY A 1 101 ? -3.288 -5.257 15.141 1.00 91.75 101 GLY A C 1
ATOM 840 O O . GLY A 1 101 ? -4.034 -6.155 14.766 1.00 91.75 101 GLY A O 1
ATOM 841 N N . SER A 1 102 ? -3.739 -4.087 15.580 1.00 87.88 102 SER A N 1
ATOM 842 C CA . SER A 1 102 ? -5.160 -3.766 15.661 1.00 87.88 102 SER A CA 1
ATOM 843 C C . SER A 1 102 ? -5.374 -2.288 15.398 1.00 87.88 102 SER A C 1
ATOM 845 O O . SER A 1 102 ? -4.667 -1.447 15.959 1.00 87.88 102 SER A O 1
ATOM 847 N N . SER A 1 103 ? -6.431 -1.977 14.651 1.00 83.38 103 SER A N 1
ATOM 848 C CA . SER A 1 103 ? -6.927 -0.612 14.452 1.00 83.38 103 SER A CA 1
ATOM 849 C C . SER A 1 103 ? -7.353 0.096 15.747 1.00 83.38 103 SER A C 1
ATOM 851 O O . SER A 1 103 ? -7.642 1.282 15.726 1.00 83.38 103 SER A O 1
ATOM 853 N N . LYS A 1 104 ? -7.375 -0.591 16.898 1.00 82.81 104 LYS A N 1
ATOM 854 C CA . LYS A 1 104 ? -7.648 0.026 18.209 1.00 82.81 104 LYS A CA 1
ATOM 855 C C . LYS A 1 104 ? -6.407 0.602 18.893 1.00 82.81 104 LYS A C 1
ATOM 857 O O . LYS A 1 104 ? -6.553 1.350 19.854 1.00 82.81 104 LYS A O 1
ATOM 862 N N . VAL A 1 105 ? -5.210 0.185 18.477 1.00 88.62 105 VAL A N 1
ATOM 863 C CA . VAL A 1 105 ? -3.950 0.539 19.152 1.00 88.62 105 VAL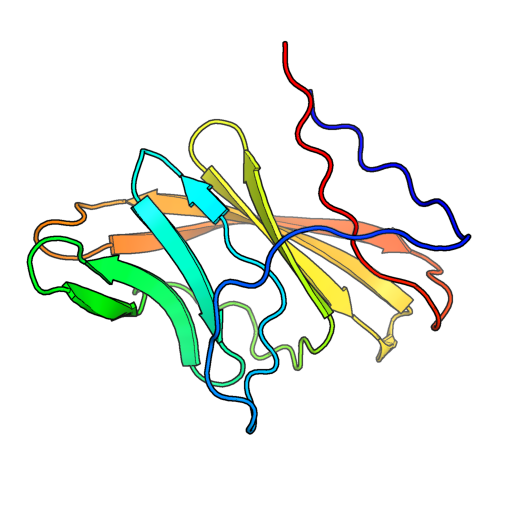 A CA 1
ATOM 864 C C . VAL A 1 105 ? -2.938 1.038 18.134 1.00 88.62 105 VAL A C 1
ATOM 866 O O . VAL A 1 105 ? -2.572 2.208 18.140 1.00 88.62 105 VAL A O 1
ATOM 869 N N . ALA A 1 106 ? -2.481 0.148 17.259 1.00 92.50 106 ALA A N 1
ATOM 870 C CA . ALA A 1 106 ? -1.499 0.444 16.235 1.00 92.50 106 ALA A CA 1
ATOM 871 C C . ALA A 1 106 ? -1.495 -0.669 15.189 1.00 92.50 106 ALA A C 1
ATOM 873 O O . ALA A 1 106 ? -1.640 -1.853 15.516 1.00 92.50 106 ALA A O 1
ATOM 874 N N . ILE A 1 107 ? -1.237 -0.273 13.947 1.00 96.12 107 ILE A N 1
ATOM 875 C CA . ILE A 1 107 ? -1.002 -1.187 12.836 1.00 96.12 107 ILE A CA 1
ATOM 876 C C . ILE A 1 107 ? 0.474 -1.117 12.463 1.00 96.12 107 ILE A C 1
ATOM 878 O O . ILE A 1 107 ? 1.070 -0.039 12.367 1.00 96.12 107 ILE A O 1
ATOM 882 N N . ARG A 1 108 ? 1.076 -2.289 12.290 1.00 96.00 108 ARG A N 1
ATOM 883 C CA . ARG A 1 108 ? 2.443 -2.462 11.810 1.00 96.00 108 ARG A CA 1
ATOM 884 C C . ARG A 1 108 ? 2.410 -3.200 10.487 1.00 96.00 108 ARG A C 1
ATOM 886 O O . ARG A 1 108 ? 1.586 -4.092 10.312 1.00 96.00 108 ARG A O 1
ATOM 893 N N . GLY A 1 109 ? 3.318 -2.858 9.588 1.00 95.06 109 GLY A N 1
ATOM 894 C CA . GLY A 1 109 ? 3.472 -3.555 8.322 1.00 95.06 109 GLY A CA 1
ATOM 895 C C . GLY A 1 109 ? 4.820 -4.255 8.221 1.00 95.06 109 GLY A C 1
ATOM 896 O O . GLY A 1 109 ? 5.805 -3.837 8.832 1.00 95.06 109 GLY A O 1
ATOM 897 N N . ARG A 1 110 ? 4.857 -5.321 7.426 1.00 95.19 110 ARG A N 1
ATOM 898 C CA . ARG A 1 110 ? 6.074 -6.014 7.005 1.00 95.19 110 ARG A CA 1
ATOM 899 C C . ARG A 1 110 ? 5.940 -6.384 5.533 1.00 95.19 110 ARG A C 1
ATOM 901 O O . ARG A 1 110 ? 4.955 -7.004 5.147 1.00 95.19 110 ARG A O 1
ATOM 908 N N . VAL A 1 111 ? 6.938 -6.037 4.726 1.00 94.50 111 VAL A N 1
ATOM 909 C CA . VAL A 1 111 ? 7.025 -6.511 3.339 1.00 94.50 111 VAL A CA 1
ATOM 910 C C . VAL A 1 111 ? 7.362 -8.003 3.364 1.00 94.50 111 VAL A C 1
ATOM 912 O O . VAL A 1 111 ? 8.391 -8.390 3.917 1.00 94.50 111 VAL A O 1
ATOM 915 N N . GLU A 1 112 ? 6.491 -8.841 2.808 1.00 95.12 112 GLU A N 1
ATOM 916 C CA . GLU A 1 112 ? 6.715 -10.291 2.701 1.00 95.12 112 GLU A CA 1
ATOM 917 C C . GLU A 1 112 ? 7.232 -10.701 1.326 1.00 95.12 112 GLU A C 1
ATOM 919 O O . GLU A 1 112 ? 7.947 -11.692 1.195 1.00 95.12 112 GLU A O 1
ATOM 924 N N . TRP A 1 113 ? 6.881 -9.932 0.302 1.00 94.25 113 TRP A N 1
ATOM 925 C CA . TRP A 1 113 ? 7.336 -10.141 -1.061 1.00 94.25 113 TRP A CA 1
ATOM 926 C C . TRP A 1 113 ? 7.440 -8.795 -1.765 1.00 94.25 113 TRP A C 1
ATOM 928 O O . TRP A 1 113 ? 6.623 -7.910 -1.521 1.00 94.25 113 TRP A O 1
ATOM 938 N N . SER A 1 114 ? 8.448 -8.646 -2.618 1.00 92.75 114 SER A N 1
ATOM 939 C CA . SER A 1 114 ? 8.655 -7.458 -3.438 1.00 92.75 114 SER A CA 1
ATOM 940 C C . SER A 1 114 ? 9.336 -7.862 -4.735 1.00 92.75 114 SER A C 1
ATOM 942 O O . SER A 1 114 ? 10.364 -8.545 -4.699 1.00 92.75 114 SER A O 1
ATOM 944 N N . SER A 1 115 ? 8.759 -7.498 -5.877 1.00 93.25 115 SER A N 1
ATOM 945 C CA . SER A 1 115 ? 9.346 -7.810 -7.178 1.00 93.25 115 SER A CA 1
ATOM 946 C C . SER A 1 115 ? 8.875 -6.858 -8.270 1.00 93.25 115 SER A C 1
ATOM 948 O O . SER A 1 115 ? 7.814 -6.238 -8.162 1.00 93.25 115 SER A O 1
ATOM 950 N N . CYS A 1 116 ? 9.659 -6.796 -9.343 1.00 92.00 116 CYS A N 1
ATOM 951 C CA . CYS A 1 116 ? 9.229 -6.233 -10.612 1.00 92.00 116 CYS A CA 1
ATOM 952 C C . CYS A 1 116 ? 8.177 -7.168 -11.229 1.00 92.00 116 CYS A C 1
ATOM 954 O O . CYS A 1 116 ? 8.424 -8.363 -11.400 1.00 92.00 116 CYS A O 1
ATOM 956 N N . ILE A 1 117 ? 6.993 -6.635 -11.525 1.00 90.12 117 ILE A N 1
ATOM 957 C CA . ILE A 1 117 ? 5.882 -7.378 -12.137 1.00 90.12 117 ILE A CA 1
ATOM 958 C C . ILE A 1 117 ? 5.716 -7.066 -13.623 1.00 90.12 117 ILE A C 1
ATOM 960 O O . ILE A 1 117 ? 5.055 -7.824 -14.332 1.00 90.12 117 ILE A O 1
ATOM 964 N N . LEU A 1 118 ? 6.295 -5.960 -14.093 1.00 89.62 118 LEU A N 1
ATOM 965 C CA . LEU A 1 118 ? 6.257 -5.557 -15.491 1.00 89.62 118 LEU A CA 1
ATOM 966 C C . LEU A 1 118 ? 7.474 -4.688 -15.817 1.00 89.62 118 LEU A C 1
ATOM 968 O O . LEU A 1 118 ? 7.762 -3.743 -15.089 1.00 89.62 118 LEU A O 1
ATOM 972 N N . SER A 1 119 ? 8.144 -4.978 -16.927 1.00 91.94 119 SER A N 1
ATOM 973 C CA . SER A 1 119 ? 9.271 -4.199 -17.456 1.00 91.94 119 SER A CA 1
ATOM 974 C C . SER A 1 119 ? 8.884 -3.509 -18.767 1.00 91.94 119 SER A C 1
ATOM 976 O O . SER A 1 119 ? 7.848 -3.832 -19.352 1.00 91.94 119 SER A O 1
ATOM 978 N N . ASP A 1 120 ? 9.721 -2.575 -19.226 1.00 88.88 120 ASP A N 1
ATOM 979 C CA . ASP A 1 120 ? 9.567 -1.847 -20.496 1.00 88.88 120 ASP A CA 1
ATOM 980 C C . ASP A 1 120 ? 8.247 -1.060 -20.605 1.00 88.88 120 ASP A C 1
ATOM 982 O O . ASP A 1 120 ? 7.598 -0.998 -21.654 1.00 88.88 120 ASP A O 1
ATOM 986 N N . VAL A 1 121 ? 7.827 -0.450 -19.496 1.00 84.25 121 VAL A N 1
ATOM 987 C CA . VAL A 1 121 ? 6.548 0.257 -19.405 1.00 84.25 121 VAL A CA 1
ATOM 988 C C . VAL A 1 121 ? 6.659 1.657 -20.022 1.00 84.25 121 VAL A C 1
ATOM 990 O O . VAL A 1 121 ? 7.519 2.442 -19.622 1.00 84.25 121 VAL A O 1
ATOM 993 N N . PRO A 1 122 ? 5.790 2.022 -20.985 1.00 80.44 122 PRO A N 1
ATOM 994 C CA . PRO A 1 122 ? 5.833 3.339 -21.613 1.00 80.44 122 PRO A CA 1
ATOM 995 C C . PRO A 1 122 ? 5.476 4.440 -20.609 1.00 80.44 122 PRO A C 1
ATOM 997 O O . PRO A 1 122 ? 4.580 4.262 -19.801 1.00 80.44 122 PRO A O 1
ATOM 1000 N N . LEU A 1 123 ? 6.088 5.623 -20.716 1.00 70.56 123 LEU A N 1
ATOM 1001 C CA . LEU A 1 123 ? 5.946 6.733 -19.753 1.00 70.56 123 LEU A CA 1
ATOM 1002 C C . LEU A 1 123 ? 4.520 7.317 -19.586 1.00 70.56 123 LEU A C 1
ATOM 1004 O O . LEU A 1 123 ? 4.306 8.141 -18.702 1.00 70.56 123 LEU A O 1
ATOM 1008 N N . GLY A 1 124 ? 3.551 6.924 -20.418 1.00 70.50 124 GLY A N 1
ATOM 1009 C CA . GLY A 1 124 ? 2.188 7.471 -20.456 1.00 70.50 124 GLY A CA 1
ATOM 1010 C C . GLY A 1 124 ? 1.106 6.479 -20.028 1.00 70.50 124 GLY A C 1
ATOM 1011 O O . GLY A 1 124 ? 0.156 6.261 -20.777 1.00 70.50 124 GLY A O 1
ATOM 1012 N N . TRP A 1 125 ? 1.255 5.860 -18.858 1.00 72.81 125 TRP A N 1
ATOM 1013 C CA . TRP A 1 125 ? 0.326 4.858 -18.327 1.00 72.81 125 TRP A CA 1
ATOM 1014 C C . TRP A 1 125 ? -0.186 5.245 -16.936 1.00 72.81 125 TRP A C 1
ATOM 1016 O O . TRP A 1 125 ? 0.373 6.114 -16.273 1.00 72.81 125 TRP A O 1
ATOM 1026 N N . TRP A 1 126 ? -1.264 4.600 -16.497 1.00 68.81 126 TRP A N 1
ATOM 1027 C CA . TRP A 1 126 ? -1.807 4.757 -15.152 1.00 68.81 126 TRP A CA 1
ATOM 1028 C C . TRP A 1 126 ? -2.423 3.446 -14.677 1.00 68.81 126 TRP A C 1
ATOM 1030 O O . TRP A 1 126 ? -2.910 2.644 -15.480 1.00 68.81 126 TRP A O 1
ATOM 1040 N N . PHE A 1 127 ? -2.428 3.236 -13.365 1.00 71.88 127 PHE A N 1
ATOM 1041 C CA . PHE A 1 127 ? -3.158 2.129 -12.767 1.00 71.88 127 PHE A CA 1
ATOM 1042 C C . PHE A 1 127 ? -4.668 2.352 -12.909 1.00 71.88 127 PHE A C 1
ATOM 1044 O O . PHE A 1 127 ? -5.172 3.455 -12.694 1.00 71.88 127 PHE A O 1
ATOM 1051 N N . ARG A 1 128 ? -5.407 1.291 -13.245 1.00 68.56 128 ARG A N 1
ATOM 1052 C CA . ARG A 1 128 ? -6.867 1.254 -13.114 1.00 68.56 128 ARG A CA 1
ATOM 1053 C C . ARG A 1 128 ? -7.252 0.149 -12.156 1.00 68.56 128 ARG A C 1
ATOM 1055 O O . ARG A 1 128 ? -6.875 -1.003 -12.356 1.00 68.56 128 ARG A O 1
ATOM 1062 N N . HIS A 1 129 ? -8.031 0.513 -11.150 1.00 58.22 129 HIS A N 1
ATOM 1063 C CA . HIS A 1 129 ? -8.598 -0.436 -10.212 1.00 58.22 129 HIS A CA 1
ATOM 1064 C C . HIS A 1 129 ? -9.930 -0.941 -10.778 1.00 58.22 129 HIS A C 1
ATOM 1066 O O . HIS A 1 129 ? -10.841 -0.151 -11.024 1.00 58.22 129 HIS A O 1
ATOM 1072 N N . TYR A 1 130 ? -10.045 -2.249 -11.005 1.00 56.50 130 TYR A N 1
ATOM 1073 C CA . TYR A 1 130 ? -11.315 -2.887 -11.345 1.00 56.50 130 TYR A CA 1
ATOM 1074 C C . TYR A 1 130 ? -11.780 -3.703 -10.143 1.00 56.50 130 TYR A C 1
ATOM 1076 O O . TYR A 1 130 ? -11.105 -4.644 -9.731 1.00 56.50 130 TYR A O 1
ATOM 1084 N N . ILE A 1 131 ? -12.932 -3.342 -9.582 1.00 51.91 131 ILE A N 1
ATOM 1085 C CA . ILE A 1 131 ? -13.603 -4.164 -8.576 1.00 51.91 131 ILE A CA 1
ATOM 1086 C C . ILE A 1 131 ? -14.385 -5.225 -9.350 1.00 51.91 131 ILE A C 1
ATOM 1088 O O . ILE A 1 131 ? -15.450 -4.936 -9.895 1.00 51.91 131 ILE A O 1
ATOM 1092 N N . CYS A 1 132 ? -13.845 -6.439 -9.446 1.00 41.28 132 CYS A N 1
ATOM 1093 C CA . CYS A 1 132 ? -14.635 -7.570 -9.920 1.00 41.28 132 CYS A CA 1
ATOM 1094 C C . CYS A 1 132 ? -15.666 -7.902 -8.835 1.00 41.28 132 CYS A C 1
ATOM 1096 O O . CYS A 1 132 ? -15.289 -8.293 -7.733 1.00 41.28 132 CYS A O 1
ATOM 1098 N N . GLN A 1 133 ? -16.949 -7.681 -9.124 1.00 36.22 133 GLN A N 1
ATOM 1099 C CA . GLN A 1 133 ? -18.037 -8.236 -8.323 1.00 36.22 133 GLN A CA 1
ATOM 1100 C C . GLN A 1 133 ? -18.171 -9.712 -8.710 1.00 36.22 133 GLN A C 1
ATOM 1102 O O . GLN A 1 133 ? -18.408 -10.000 -9.885 1.00 36.22 133 GLN A O 1
ATOM 1107 N N . ASP A 1 134 ? -17.941 -10.606 -7.749 1.00 38.34 134 ASP A N 1
ATOM 1108 C CA . ASP A 1 134 ? -18.243 -12.039 -7.871 1.00 38.34 134 ASP A CA 1
ATOM 1109 C C . ASP A 1 134 ? -19.763 -12.287 -7.877 1.00 38.34 134 ASP A C 1
ATOM 1111 O O . ASP A 1 134 ? -20.491 -11.570 -7.145 1.00 38.34 134 ASP A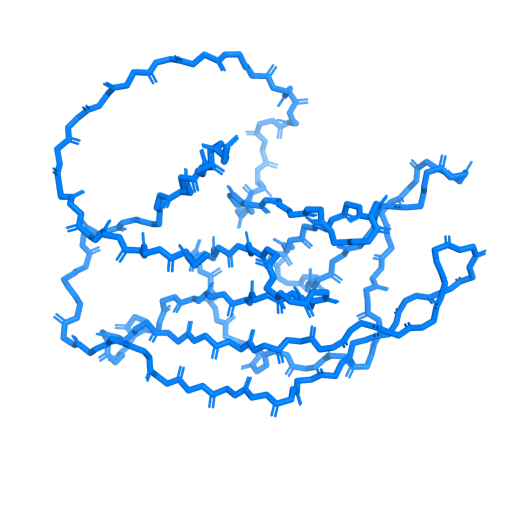 O 1
#

Secondary structure (DSSP, 8-state):
--------------------SSS-----EEEETTEEEEEETTTEEEEEETTTTEEEE-BT---TT---SSEEEEEETTEEEEEEEETTTTEEEEEEEEEEEETTTEEEEEEEEEEEEE-S--SS----------

InterPro domains:
  IPR015915 Kelch-type beta-propeller [SSF117281] (19-94)
  IPR057499 FKB95-like, N-terminal Kelch domain [PF25210] (26-118)

Foldseek 3Di:
DDDFDFDDDDDDDDDDPDDPDPDFLWDEWEAFPNWIWTQGPPQGIWIALPVVRDIDDAPPDDPPNQRFSAWYWYYDPRWIWIWGQPPVQRFIKIWTWDWDDDSVPHIHIDTPDIDTPDGPHDPPGHGDDDDDDD

Organism: Noccaea caerulescens (NCBI:txid107243)

Radius of gyration: 15.21 Å; chains: 1; bounding box: 33×35×43 Å